Protein AF-A0A2J7ZGD6-F1 (afdb_monomer_lite)

Organism: NCBI:txid47790

Foldseek 3Di:
DDDPDDPPDCLVVLVVLLVVLVVVCVVPVQALVSLQSNLVSCVVVVVLLSSLVSLVSQQPHNHHDPVSLVVLLVSLVVLVVVLVVVVVVVVVCVVVDDPVVVVVCVVCVVVNVSSVVSNVVNCVSVVPPPVVDDD

Secondary structure (DSSP, 8-state):
-------S-SHHHHHHHHHHHHHHHHH-TTBSHHHHHHHHHHHHTT-HHHHHHHHHHHHSSSB--THHHHHHHHHHHHHHHHHHHHHHHHHHHHHS--TTHHHHHHHHHHHHHHHHHHHHHHHHHHT-SGGGS--

InterPro domains:
  IPR011990 Tetratricopeptide-like helical domain superfamily [G3DSA:1.25.40.10] (7-81)
  IPR011990 Tetratricopeptide-like helical domain superfamily [SSF48452] (14-134)
  IPR018834 DNA/RNA-binding domain, Est1-type [PF10373] (17-129)
  IPR045153 Est1/Ebs1-like [PTHR15696] (9-135)

Structure (mmCIF, N/CA/C/O backbone):
data_AF-A0A2J7ZGD6-F1
#
_entry.id   AF-A0A2J7ZGD6-F1
#
loop_
_atom_site.group_PDB
_atom_site.id
_atom_site.type_symbol
_atom_site.label_atom_id
_atom_site.label_alt_id
_atom_site.label_comp_id
_atom_site.label_asym_id
_atom_site.label_entity_id
_atom_site.label_seq_id
_atom_site.pdbx_PDB_ins_code
_atom_site.Cartn_x
_atom_site.Cartn_y
_atom_site.Cartn_z
_atom_site.occupancy
_atom_site.B_iso_or_equiv
_atom_site.auth_seq_id
_atom_site.auth_comp_id
_atom_site.auth_asym_id
_atom_site.auth_atom_id
_atom_site.pdbx_PDB_model_num
ATOM 1 N N . MET A 1 1 ? 25.141 -11.580 32.762 1.00 35.56 1 MET A N 1
ATOM 2 C CA . MET A 1 1 ? 23.759 -11.546 32.234 1.00 35.56 1 MET A CA 1
ATOM 3 C C . MET A 1 1 ? 23.855 -11.083 30.786 1.00 35.56 1 MET A C 1
ATOM 5 O O . MET A 1 1 ? 24.356 -9.994 30.551 1.00 35.56 1 MET A O 1
ATOM 9 N N . ALA A 1 2 ? 23.581 -11.983 29.840 1.00 37.53 2 ALA A N 1
ATOM 10 C CA . ALA A 1 2 ? 24.018 -11.888 28.447 1.00 37.53 2 ALA A CA 1
ATOM 11 C C . ALA A 1 2 ? 23.464 -10.659 27.704 1.00 37.53 2 ALA A C 1
ATOM 13 O O . ALA A 1 2 ? 22.270 -10.363 27.769 1.00 37.53 2 ALA A O 1
ATOM 14 N N . LEU A 1 3 ? 24.356 -9.985 26.971 1.00 41.47 3 LEU A N 1
ATOM 15 C CA . LEU A 1 3 ? 24.040 -8.995 25.947 1.00 41.47 3 LEU A CA 1
ATOM 16 C C . LEU A 1 3 ? 23.140 -9.666 24.907 1.00 41.47 3 LEU A C 1
ATOM 18 O O . LEU A 1 3 ? 23.595 -10.477 24.106 1.00 41.47 3 LEU A O 1
ATOM 22 N N . LYS A 1 4 ? 21.842 -9.367 24.968 1.00 48.50 4 LYS A N 1
ATOM 23 C CA . LYS A 1 4 ? 20.860 -9.837 23.995 1.00 48.50 4 LYS A CA 1
ATOM 24 C C . LYS A 1 4 ? 21.214 -9.213 22.649 1.00 48.50 4 LYS A C 1
ATOM 26 O O . LYS A 1 4 ? 21.013 -8.015 22.453 1.00 48.50 4 LYS A O 1
ATOM 31 N N . GLU A 1 5 ? 21.800 -10.025 21.778 1.00 42.88 5 GLU A N 1
ATOM 32 C CA . GLU A 1 5 ? 22.169 -9.668 20.414 1.00 42.88 5 GLU A CA 1
ATOM 33 C C . GLU A 1 5 ? 21.023 -8.888 19.753 1.00 42.88 5 GLU A C 1
ATOM 35 O O . GLU A 1 5 ? 19.865 -9.320 19.756 1.00 42.88 5 GLU A O 1
ATOM 40 N N . ARG A 1 6 ? 21.326 -7.688 19.236 1.00 48.19 6 ARG A N 1
ATOM 41 C CA . ARG A 1 6 ? 20.363 -6.932 18.430 1.00 48.19 6 ARG A CA 1
ATOM 42 C C . ARG A 1 6 ? 20.017 -7.793 17.215 1.00 48.19 6 ARG A C 1
ATOM 44 O O . ARG A 1 6 ? 20.941 -8.259 16.551 1.00 48.19 6 ARG A O 1
ATOM 51 N N . PRO A 1 7 ? 18.728 -8.000 16.903 1.00 53.69 7 PRO A N 1
ATOM 52 C CA . PRO A 1 7 ? 18.352 -8.854 15.792 1.00 53.69 7 PRO A CA 1
ATOM 53 C C . PRO A 1 7 ? 18.947 -8.290 14.500 1.00 53.69 7 PRO A C 1
ATOM 55 O O . PRO A 1 7 ? 18.699 -7.144 14.130 1.00 53.69 7 PRO A O 1
ATOM 58 N N . THR A 1 8 ? 19.741 -9.121 13.830 1.00 60.62 8 THR A N 1
ATOM 59 C CA . THR A 1 8 ? 20.484 -8.842 12.591 1.00 60.62 8 THR A CA 1
ATOM 60 C C . THR A 1 8 ? 19.580 -8.599 11.377 1.00 60.62 8 THR A C 1
ATOM 62 O O . THR A 1 8 ? 20.056 -8.181 10.327 1.00 60.62 8 THR A O 1
ATOM 65 N N . SER A 1 9 ? 18.258 -8.760 11.516 1.00 64.88 9 SER A N 1
ATOM 66 C CA . SER A 1 9 ? 17.284 -8.155 10.608 1.00 64.88 9 SER A CA 1
ATOM 67 C C . SER A 1 9 ? 16.005 -7.764 11.353 1.00 64.88 9 SER A C 1
ATOM 69 O O . SER A 1 9 ? 15.532 -8.484 12.230 1.00 64.88 9 SER A O 1
ATOM 71 N N . ALA A 1 10 ? 15.415 -6.622 10.996 1.00 71.81 10 ALA A N 1
ATOM 72 C CA . ALA A 1 10 ? 14.145 -6.164 11.567 1.00 71.81 10 ALA A CA 1
ATOM 73 C C . ALA A 1 10 ? 12.930 -6.962 11.047 1.00 71.81 10 ALA A C 1
ATOM 75 O O . ALA A 1 10 ? 11.831 -6.850 11.587 1.00 71.81 10 ALA A O 1
ATOM 76 N N . ARG A 1 11 ? 13.112 -7.788 10.008 1.00 76.69 11 ARG A N 1
ATOM 77 C CA . ARG A 1 11 ? 12.038 -8.499 9.301 1.00 76.69 11 ARG A CA 1
ATOM 78 C C . ARG A 1 11 ? 11.204 -9.427 10.204 1.00 76.69 11 ARG A C 1
ATOM 80 O O . ARG A 1 11 ? 9.983 -9.288 10.174 1.00 76.69 11 ARG A O 1
ATOM 87 N N . PRO A 1 12 ? 11.790 -10.266 11.081 1.00 78.50 12 PRO A N 1
ATOM 88 C CA . PRO A 1 12 ? 11.011 -11.089 12.007 1.00 78.50 12 PRO A CA 1
ATOM 89 C C . PRO A 1 12 ? 10.178 -10.263 12.997 1.00 78.50 12 PRO A C 1
ATOM 91 O O . PRO A 1 12 ? 9.083 -10.671 13.383 1.00 78.50 12 PRO A O 1
ATOM 94 N N . LEU A 1 13 ? 10.662 -9.081 13.404 1.00 87.25 13 LEU A N 1
ATOM 95 C CA . LEU A 1 13 ? 9.906 -8.178 14.279 1.00 87.25 13 LEU A CA 1
ATOM 96 C C . LEU A 1 13 ? 8.703 -7.580 13.544 1.00 87.25 13 LEU A C 1
ATOM 98 O O . LEU A 1 13 ? 7.609 -7.533 14.110 1.00 87.25 13 LEU A O 1
ATOM 102 N N . TRP A 1 14 ? 8.883 -7.191 12.279 1.00 88.19 14 TRP A N 1
ATOM 103 C CA . TRP A 1 14 ? 7.801 -6.702 11.424 1.00 88.19 14 TRP A CA 1
ATOM 104 C C . TRP A 1 14 ? 6.737 -7.767 11.162 1.00 88.19 14 TRP A C 1
ATOM 106 O O . TRP A 1 14 ? 5.548 -7.476 11.250 1.00 88.19 14 TRP A O 1
ATOM 116 N N . GLU A 1 15 ? 7.129 -9.016 10.914 1.00 89.88 15 GLU A N 1
ATOM 117 C CA . GLU A 1 15 ? 6.185 -10.125 10.725 1.00 89.88 15 GLU A CA 1
ATOM 118 C C . GLU A 1 15 ? 5.352 -10.391 11.988 1.00 89.88 15 GLU A C 1
ATOM 120 O O . GLU A 1 15 ? 4.133 -10.589 11.916 1.00 89.88 15 GLU A O 1
ATOM 125 N N . ARG A 1 16 ? 5.984 -10.318 13.165 1.00 93.38 16 ARG A N 1
ATOM 126 C CA . ARG A 1 16 ? 5.288 -10.464 14.448 1.00 93.38 16 ARG A CA 1
ATOM 127 C C . ARG A 1 16 ? 4.336 -9.299 14.718 1.00 93.38 16 ARG A C 1
ATOM 129 O O . ARG A 1 16 ? 3.189 -9.526 15.094 1.00 93.38 16 ARG A O 1
ATOM 136 N N . ALA A 1 17 ? 4.774 -8.063 14.485 1.00 94.75 17 ALA A N 1
ATOM 137 C CA . ALA A 1 17 ? 3.925 -6.878 14.609 1.00 94.75 17 ALA A CA 1
ATOM 138 C C . ALA A 1 17 ? 2.732 -6.931 13.636 1.00 94.75 17 ALA A C 1
ATOM 140 O O . ALA A 1 17 ? 1.594 -6.682 14.031 1.00 94.75 17 ALA A O 1
ATOM 141 N N . MET A 1 18 ? 2.962 -7.365 12.397 1.00 96.06 18 MET A N 1
ATOM 142 C CA . MET A 1 18 ? 1.925 -7.605 11.393 1.00 96.06 18 MET A CA 1
ATOM 143 C C . MET A 1 18 ? 0.869 -8.610 11.879 1.00 96.06 18 MET A C 1
ATOM 145 O O . MET A 1 18 ? -0.322 -8.387 11.669 1.00 96.06 18 MET A O 1
ATOM 149 N N . SER A 1 19 ? 1.263 -9.686 12.568 1.00 96.56 19 SER A N 1
ATOM 150 C CA . SER A 1 19 ? 0.310 -10.614 13.200 1.00 96.56 19 SER A CA 1
ATOM 151 C C . SER A 1 19 ? -0.594 -9.916 14.226 1.00 96.56 19 SER A C 1
ATOM 153 O O . SER A 1 19 ? -1.814 -10.092 14.185 1.00 96.56 19 SER A O 1
ATOM 155 N N . TYR A 1 20 ? -0.030 -9.080 15.101 1.00 98.06 20 TYR A N 1
ATOM 156 C CA . TYR A 1 20 ? -0.816 -8.352 16.103 1.00 98.06 20 TYR A CA 1
ATOM 157 C C . TYR A 1 20 ? -1.765 -7.330 15.476 1.00 98.06 20 TYR A C 1
ATOM 159 O O . TYR A 1 20 ? -2.933 -7.277 15.854 1.00 98.06 20 TYR A O 1
ATOM 167 N N . TYR A 1 21 ? -1.324 -6.573 14.470 1.00 98.38 21 TYR A N 1
ATOM 168 C CA . TYR A 1 21 ? -2.209 -5.624 13.789 1.00 98.38 21 TYR A CA 1
ATOM 169 C C . TYR A 1 21 ? -3.311 -6.312 12.974 1.00 98.38 21 TYR A C 1
ATOM 171 O O . TYR A 1 21 ? -4.427 -5.797 12.912 1.00 98.38 21 TYR A O 1
ATOM 179 N N . ARG A 1 22 ? -3.068 -7.513 12.432 1.00 98.19 22 ARG A N 1
ATOM 180 C CA . ARG A 1 22 ? -4.143 -8.339 11.852 1.00 98.19 22 ARG A CA 1
ATOM 181 C C . ARG A 1 22 ? -5.171 -8.757 12.898 1.00 98.19 22 ARG A C 1
ATOM 183 O O . ARG A 1 22 ? -6.360 -8.757 12.601 1.00 98.19 22 ARG A O 1
ATOM 190 N N . GLN A 1 23 ? -4.734 -9.113 14.106 1.00 98.50 23 GLN A N 1
ATOM 191 C CA . GLN A 1 23 ? -5.651 -9.429 15.205 1.00 98.50 23 GLN A CA 1
ATOM 192 C C . GLN A 1 23 ? -6.443 -8.188 15.634 1.00 98.50 23 GLN A C 1
ATOM 194 O O . GLN A 1 23 ? -7.664 -8.260 15.724 1.00 98.50 23 GLN A O 1
ATOM 199 N N . ALA A 1 24 ? -5.788 -7.034 15.785 1.00 98.38 24 ALA A N 1
ATOM 200 C CA . ALA A 1 24 ? -6.462 -5.771 16.086 1.00 98.38 24 ALA A CA 1
ATOM 201 C C . ALA A 1 24 ? -7.521 -5.409 15.027 1.00 98.38 24 ALA A C 1
ATOM 203 O O . ALA A 1 24 ? -8.639 -5.042 15.379 1.00 98.38 24 ALA A O 1
ATOM 204 N N . ALA A 1 25 ? -7.212 -5.596 13.737 1.00 98.19 25 ALA A N 1
ATOM 205 C CA . ALA A 1 25 ? -8.157 -5.373 12.641 1.00 98.19 25 ALA A CA 1
ATOM 206 C C . ALA A 1 25 ? -9.358 -6.340 12.658 1.00 98.19 25 ALA A C 1
ATOM 208 O O . ALA A 1 25 ? -10.421 -5.992 12.154 1.00 98.19 25 ALA A O 1
ATOM 209 N N . ARG A 1 26 ? -9.214 -7.545 13.230 1.00 98.06 26 ARG A N 1
ATOM 210 C CA . ARG A 1 26 ? -10.339 -8.477 13.438 1.00 98.06 26 ARG A CA 1
ATOM 211 C C . ARG A 1 26 ? -11.227 -8.053 14.605 1.00 98.06 26 ARG A C 1
ATOM 213 O O . ARG A 1 26 ? -12.433 -8.244 14.530 1.00 98.06 26 ARG A O 1
ATOM 220 N N . VAL A 1 27 ? -10.635 -7.494 15.660 1.00 98.44 27 VAL A N 1
ATOM 221 C CA . VAL A 1 27 ? -11.364 -7.026 16.850 1.00 98.44 27 VAL A CA 1
ATOM 222 C C . VAL A 1 27 ? -12.136 -5.737 16.559 1.00 98.44 27 VAL A C 1
ATOM 224 O O . VAL A 1 27 ? -13.297 -5.629 16.938 1.00 98.44 27 VAL A O 1
ATOM 227 N N . LEU A 1 28 ? -11.521 -4.772 15.865 1.00 97.94 28 LEU A N 1
ATOM 228 C CA . LEU A 1 28 ? -12.152 -3.499 15.503 1.00 97.94 28 LEU A CA 1
ATOM 229 C C . LEU A 1 28 ? -11.954 -3.196 14.005 1.00 97.94 28 LEU A C 1
ATOM 231 O O . LEU A 1 28 ? -11.120 -2.361 13.645 1.00 97.94 28 LEU A O 1
ATOM 235 N N . PRO A 1 29 ? -12.725 -3.842 13.110 1.00 97.75 29 PRO A N 1
ATOM 236 C CA . PRO A 1 29 ? -12.557 -3.694 11.661 1.00 97.75 29 PRO A CA 1
ATOM 237 C C . PRO A 1 29 ? -12.889 -2.293 11.138 1.00 97.75 29 PRO A C 1
ATOM 239 O O . PRO A 1 29 ? -12.430 -1.928 10.058 1.00 97.75 29 PRO A O 1
ATOM 242 N N . ALA A 1 30 ? -13.657 -1.511 11.902 1.00 98.19 30 ALA A N 1
ATOM 243 C CA . ALA A 1 30 ? -13.999 -0.129 11.586 1.00 98.19 30 ALA A CA 1
ATOM 244 C C . ALA A 1 30 ? -12.802 0.831 11.684 1.00 98.19 30 ALA A C 1
ATOM 246 O O . ALA A 1 30 ? -12.824 1.875 11.040 1.00 98.19 30 ALA A O 1
ATOM 247 N N . SER A 1 31 ? -11.774 0.500 12.473 1.00 98.44 31 SER A N 1
ATOM 248 C CA . SER A 1 31 ? -10.622 1.377 12.696 1.00 98.44 31 SER A CA 1
ATOM 249 C C . SER A 1 31 ? -9.607 1.283 11.561 1.00 98.44 31 SER A C 1
ATOM 251 O O . SER A 1 31 ? -9.140 0.197 11.218 1.00 98.44 31 SER A O 1
ATOM 253 N N . GLY A 1 32 ? -9.213 2.434 11.012 1.00 98.50 32 GLY A N 1
ATOM 254 C CA . GLY A 1 32 ? -8.171 2.529 9.989 1.00 98.50 32 GLY A CA 1
ATOM 255 C C . GLY A 1 32 ? -6.765 2.276 10.531 1.00 98.50 32 GLY A C 1
ATOM 256 O O . GLY A 1 32 ? -5.898 1.786 9.808 1.00 98.50 32 GLY A O 1
ATOM 257 N N . ASN A 1 33 ? -6.531 2.548 11.819 1.00 98.38 33 ASN A N 1
ATOM 258 C CA . ASN A 1 33 ? -5.188 2.559 12.401 1.00 98.38 33 ASN A CA 1
ATOM 259 C C . ASN A 1 33 ? -4.422 1.228 12.227 1.00 98.38 33 ASN A C 1
ATOM 261 O O . ASN A 1 33 ? -3.283 1.280 11.753 1.00 98.38 33 ASN A O 1
ATOM 265 N N . PRO A 1 34 ? -5.006 0.039 12.493 1.00 98.56 34 PRO A N 1
ATOM 266 C CA . PRO A 1 34 ? -4.306 -1.220 12.259 1.00 98.56 34 PRO A CA 1
ATOM 267 C C . PRO A 1 34 ? -3.853 -1.397 10.806 1.00 98.56 34 PRO A C 1
ATOM 269 O O . PRO A 1 34 ? -2.751 -1.887 10.562 1.00 98.56 34 PRO A O 1
ATOM 272 N N . TYR A 1 35 ? -4.662 -0.964 9.834 1.00 98.69 35 TYR A N 1
ATOM 273 C CA . TYR A 1 35 ? -4.302 -1.032 8.419 1.00 98.69 35 TYR A CA 1
ATOM 274 C C . TYR A 1 35 ? -3.170 -0.059 8.073 1.00 98.69 35 TYR A C 1
ATOM 276 O O . TYR A 1 35 ? -2.231 -0.472 7.397 1.00 98.69 35 TYR A O 1
ATOM 284 N N . ASN A 1 36 ? -3.171 1.172 8.601 1.00 98.50 36 ASN A N 1
ATOM 285 C CA . ASN A 1 36 ? -2.040 2.097 8.434 1.00 98.50 36 ASN A CA 1
ATOM 286 C C . ASN A 1 36 ? -0.722 1.481 8.931 1.00 98.50 36 ASN A C 1
ATOM 288 O O . ASN A 1 36 ? 0.300 1.554 8.253 1.00 98.50 36 ASN A O 1
ATOM 292 N N . GLN A 1 37 ? -0.743 0.814 10.085 1.00 98.25 37 GLN A N 1
ATOM 293 C CA . GLN A 1 37 ? 0.454 0.169 10.627 1.00 98.25 37 GLN A CA 1
ATOM 294 C C . GLN A 1 37 ? 0.902 -1.024 9.769 1.00 98.25 37 GLN A C 1
ATOM 296 O O . GLN A 1 37 ? 2.095 -1.185 9.510 1.00 98.25 37 GLN A O 1
ATOM 301 N N . MET A 1 38 ? -0.042 -1.825 9.259 1.00 98.44 38 MET A N 1
ATOM 302 C CA . MET A 1 38 ? 0.252 -2.871 8.268 1.00 98.44 38 MET A CA 1
ATOM 303 C C . MET A 1 38 ? 0.882 -2.310 6.989 1.00 98.44 38 MET A C 1
ATOM 305 O O . MET A 1 38 ? 1.822 -2.910 6.463 1.00 98.44 38 MET A O 1
ATOM 309 N N . ALA A 1 39 ? 0.430 -1.144 6.529 1.00 98.12 39 ALA A N 1
ATOM 310 C CA . ALA A 1 39 ? 0.999 -0.469 5.370 1.00 98.12 39 ALA A CA 1
ATOM 311 C C . ALA A 1 39 ? 2.445 -0.015 5.607 1.00 98.12 39 ALA A C 1
ATOM 313 O O . ALA A 1 39 ? 3.310 -0.304 4.783 1.00 98.12 39 ALA A O 1
ATOM 314 N N . VAL A 1 40 ? 2.728 0.608 6.757 1.00 96.69 40 VAL A N 1
ATOM 315 C CA . VAL A 1 40 ? 4.087 1.030 7.146 1.00 96.69 40 VAL A CA 1
ATOM 316 C C . VAL A 1 40 ? 5.051 -0.161 7.149 1.00 96.69 40 VAL A C 1
ATOM 318 O O . VAL A 1 40 ? 6.142 -0.091 6.585 1.00 96.69 40 VAL A O 1
ATOM 321 N N . MET A 1 41 ? 4.640 -1.296 7.717 1.00 95.88 41 MET A N 1
ATOM 322 C CA . MET A 1 41 ? 5.471 -2.505 7.741 1.00 95.88 41 MET A CA 1
ATOM 323 C C . MET A 1 41 ? 5.706 -3.091 6.344 1.00 95.88 41 MET A C 1
ATOM 325 O O . MET A 1 41 ? 6.832 -3.475 6.021 1.00 95.88 41 MET A O 1
ATOM 329 N N . ALA A 1 42 ? 4.668 -3.135 5.502 1.00 95.19 42 ALA A N 1
ATOM 330 C CA . ALA A 1 42 ? 4.794 -3.568 4.109 1.00 95.19 42 ALA A CA 1
ATOM 331 C C . ALA A 1 42 ? 5.738 -2.645 3.315 1.00 95.19 42 ALA A C 1
ATOM 333 O O . ALA A 1 42 ? 6.590 -3.115 2.562 1.00 95.19 42 ALA A O 1
ATOM 334 N N . TYR A 1 43 ? 5.661 -1.333 3.546 1.00 94.56 43 TYR A N 1
ATOM 335 C CA . TYR A 1 43 ? 6.536 -0.349 2.916 1.00 94.56 43 TYR A CA 1
ATOM 336 C C . TYR A 1 43 ? 8.011 -0.560 3.300 1.00 94.56 43 TYR A C 1
ATOM 338 O O . TYR A 1 43 ? 8.875 -0.621 2.424 1.00 94.56 43 TYR A O 1
ATOM 346 N N . HIS A 1 44 ? 8.309 -0.761 4.588 1.00 90.94 44 HIS A N 1
ATOM 347 C CA . HIS A 1 44 ? 9.679 -1.010 5.061 1.00 90.94 44 HIS A CA 1
ATOM 348 C C . HIS A 1 44 ? 10.249 -2.381 4.662 1.00 90.94 44 HIS A C 1
ATOM 350 O O . H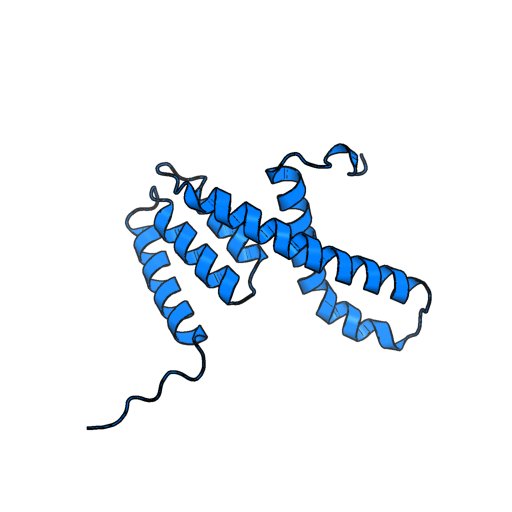IS A 1 44 ? 11.456 -2.593 4.770 1.00 90.94 44 HIS A O 1
ATOM 356 N N . THR A 1 45 ? 9.411 -3.300 4.180 1.00 89.62 45 THR A N 1
ATOM 357 C CA . THR A 1 45 ? 9.820 -4.615 3.657 1.00 89.62 45 THR A CA 1
ATOM 358 C C . THR A 1 45 ? 9.825 -4.674 2.124 1.00 89.62 45 THR A C 1
ATOM 360 O O . THR A 1 45 ? 9.985 -5.749 1.553 1.00 89.62 45 THR A O 1
ATOM 363 N N . ASN A 1 46 ? 9.739 -3.515 1.453 1.00 88.75 46 ASN A N 1
ATOM 364 C CA . ASN A 1 46 ? 9.711 -3.353 -0.009 1.00 88.75 46 ASN A CA 1
ATOM 365 C C . ASN A 1 46 ? 8.501 -4.002 -0.713 1.00 88.75 46 ASN A C 1
ATOM 367 O O . ASN A 1 46 ? 8.529 -4.208 -1.926 1.00 88.75 46 ASN A O 1
ATOM 371 N N . GLU A 1 47 ? 7.407 -4.258 0.006 1.00 92.12 47 GLU A N 1
ATOM 372 C CA . GLU A 1 47 ? 6.138 -4.740 -0.550 1.00 92.12 47 GLU A CA 1
ATOM 373 C C . GLU A 1 47 ? 5.214 -3.550 -0.904 1.00 92.12 47 GLU A C 1
ATOM 375 O O . GLU A 1 47 ? 4.126 -3.405 -0.346 1.00 92.12 47 GLU A O 1
ATOM 380 N N . GLU A 1 48 ? 5.639 -2.661 -1.817 1.00 94.12 48 GLU A N 1
ATOM 381 C CA . GLU A 1 48 ? 4.935 -1.390 -2.122 1.00 94.12 48 GLU A CA 1
ATOM 382 C C . GLU A 1 48 ? 3.465 -1.581 -2.520 1.00 94.12 48 GLU A C 1
ATOM 384 O O . GLU A 1 48 ? 2.594 -0.879 -2.011 1.00 94.12 48 GLU A O 1
ATOM 389 N N . LEU A 1 49 ? 3.169 -2.566 -3.373 1.00 96.19 49 LEU A N 1
ATOM 390 C CA . LEU A 1 49 ? 1.797 -2.892 -3.776 1.00 96.19 49 LEU A CA 1
ATOM 391 C C . LEU A 1 49 ? 0.910 -3.205 -2.560 1.00 96.19 49 LEU A C 1
ATOM 393 O O . LEU A 1 49 ? -0.232 -2.753 -2.456 1.00 96.19 49 LEU A O 1
ATOM 397 N N . ARG A 1 50 ? 1.460 -3.955 -1.604 1.00 97.06 50 ARG A N 1
ATOM 398 C CA . ARG A 1 50 ? 0.766 -4.326 -0.372 1.00 97.06 50 ARG A CA 1
ATOM 399 C C . ARG A 1 50 ? 0.619 -3.139 0.575 1.00 97.06 50 ARG A C 1
ATOM 401 O O . ARG A 1 50 ? -0.410 -3.024 1.240 1.00 97.06 50 ARG A O 1
ATOM 408 N N . ALA A 1 51 ? 1.615 -2.257 0.624 1.00 97.88 51 ALA A N 1
ATOM 409 C CA . ALA A 1 51 ? 1.533 -1.014 1.379 1.00 97.88 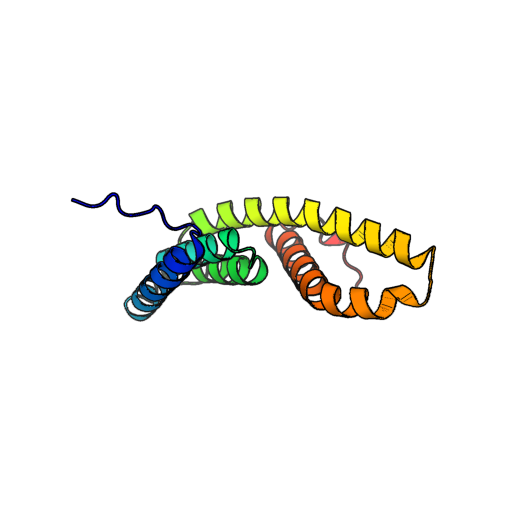51 ALA A CA 1
ATOM 410 C C . ALA A 1 51 ? 0.402 -0.119 0.850 1.00 97.88 51 ALA A C 1
ATOM 412 O O . ALA A 1 51 ? -0.436 0.318 1.636 1.00 97.88 51 ALA A O 1
ATOM 413 N N . VAL A 1 52 ? 0.310 0.061 -0.473 1.00 97.94 52 VAL A N 1
ATOM 414 C CA . VAL A 1 52 ? -0.778 0.812 -1.126 1.00 97.94 52 VAL A CA 1
ATOM 415 C C . VAL A 1 52 ? -2.142 0.231 -0.771 1.00 97.94 52 VAL A C 1
ATOM 417 O O . VAL A 1 52 ? -3.024 0.968 -0.332 1.00 97.94 52 VAL A O 1
ATOM 420 N N . TYR A 1 53 ? -2.303 -1.092 -0.877 1.00 98.12 53 TYR A N 1
ATOM 421 C CA . TYR A 1 53 ? -3.533 -1.765 -0.461 1.00 98.12 53 TYR A CA 1
ATOM 422 C C . TYR A 1 53 ? -3.910 -1.424 0.987 1.00 98.12 53 TYR A C 1
ATOM 424 O O . TYR A 1 53 ? -5.039 -1.017 1.255 1.00 98.12 53 TYR A O 1
ATOM 432 N N . PHE A 1 54 ? -2.978 -1.561 1.932 1.00 98.69 54 PHE A N 1
ATOM 433 C CA . PHE A 1 54 ? -3.276 -1.313 3.339 1.00 98.69 54 PHE A CA 1
ATOM 434 C C . PHE A 1 54 ? -3.543 0.164 3.651 1.00 98.69 54 PHE A C 1
ATOM 436 O O . PHE A 1 54 ? -4.428 0.443 4.460 1.00 98.69 54 PHE A O 1
ATOM 443 N N . TYR A 1 55 ? -2.862 1.109 2.997 1.00 98.62 5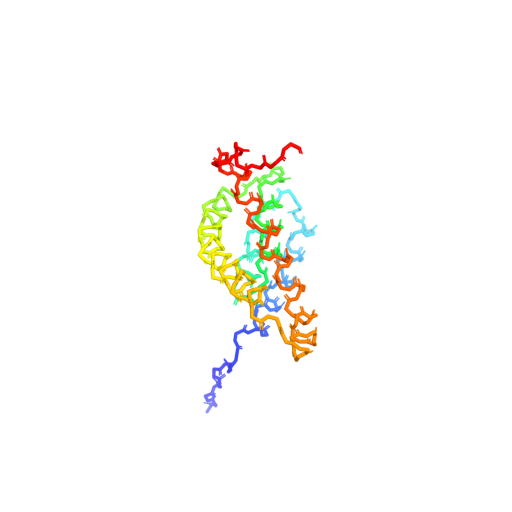5 TYR A N 1
ATOM 444 C CA . TYR A 1 55 ? -3.185 2.528 3.153 1.00 98.62 55 TYR A CA 1
ATOM 445 C C . TYR A 1 55 ? -4.579 2.858 2.608 1.00 98.62 55 TYR A C 1
ATOM 447 O O . TYR A 1 55 ? -5.351 3.518 3.300 1.00 98.62 55 TYR A O 1
ATOM 455 N N . PHE A 1 56 ? -4.962 2.342 1.436 1.00 98.31 56 PHE A N 1
ATOM 456 C CA . PHE A 1 56 ? -6.331 2.516 0.939 1.00 98.31 56 PHE A CA 1
ATOM 457 C C . PHE A 1 56 ? -7.362 1.890 1.879 1.00 98.31 56 PHE A C 1
ATOM 459 O O . PHE A 1 56 ? -8.357 2.529 2.215 1.00 98.31 56 PHE A O 1
ATOM 466 N N . ARG A 1 57 ? -7.103 0.679 2.384 1.00 98.31 57 ARG A N 1
ATOM 467 C CA . ARG A 1 57 ? -7.957 0.040 3.399 1.00 98.31 57 ARG A CA 1
ATOM 468 C C . ARG A 1 57 ? -8.072 0.877 4.672 1.00 98.31 57 ARG A C 1
ATOM 470 O O . ARG A 1 57 ? -9.153 0.945 5.236 1.00 98.31 57 ARG A O 1
ATOM 477 N N . SER A 1 58 ? -6.997 1.537 5.097 1.00 98.62 58 SER A N 1
ATOM 478 C CA . SER A 1 58 ? -6.996 2.456 6.240 1.00 98.62 58 SER A CA 1
ATOM 479 C C . SER A 1 58 ? -7.888 3.686 6.036 1.00 98.62 58 SER A C 1
ATOM 481 O O . SER A 1 58 ? -8.355 4.267 7.016 1.00 98.62 58 SER A O 1
ATOM 483 N N . LEU A 1 59 ? -8.094 4.106 4.786 1.00 97.75 59 LEU A N 1
ATOM 484 C CA . LEU A 1 59 ? -8.943 5.243 4.422 1.00 97.75 59 LEU A CA 1
ATOM 485 C C . LEU A 1 59 ? -10.396 4.828 4.143 1.00 97.75 59 LEU A C 1
ATOM 487 O O . LEU A 1 59 ? -11.305 5.622 4.346 1.00 97.75 59 LEU A O 1
ATOM 491 N N . ALA A 1 60 ? -10.616 3.588 3.702 1.00 97.38 60 ALA A N 1
ATOM 492 C CA . ALA A 1 60 ? -11.906 3.070 3.243 1.00 97.38 60 ALA A CA 1
ATOM 493 C C . ALA A 1 60 ? -12.701 2.301 4.320 1.00 97.38 60 ALA A C 1
ATOM 495 O O . ALA A 1 60 ? -13.496 1.418 4.001 1.00 97.38 60 ALA A O 1
ATOM 496 N N . VAL A 1 61 ? -12.471 2.595 5.600 1.00 97.75 61 VAL A N 1
ATOM 497 C CA . VAL A 1 61 ? -13.214 2.019 6.737 1.00 97.75 61 VAL A CA 1
ATOM 498 C C . VAL A 1 61 ? -14.037 3.092 7.446 1.00 97.75 61 VAL A C 1
ATOM 500 O O . VAL A 1 61 ? -13.833 4.279 7.224 1.00 97.75 61 VAL A O 1
ATOM 503 N N . ALA A 1 62 ? -14.968 2.683 8.312 1.00 97.81 62 ALA A N 1
ATOM 504 C CA . ALA A 1 62 ? -15.899 3.598 8.978 1.00 97.81 62 ALA A CA 1
ATOM 505 C C . ALA A 1 62 ? -15.218 4.648 9.879 1.00 97.81 62 ALA A C 1
ATOM 507 O O . ALA A 1 62 ? -15.758 5.735 10.061 1.00 97.81 62 ALA A O 1
ATOM 508 N N . MET A 1 63 ? -14.034 4.348 10.421 1.00 97.56 63 MET A N 1
ATOM 509 C CA . MET A 1 63 ? -13.188 5.289 11.160 1.00 97.56 63 MET A CA 1
ATOM 510 C C . MET A 1 63 ? -11.828 5.420 10.455 1.00 97.56 63 MET A C 1
ATOM 512 O O . MET A 1 63 ? -10.865 4.746 10.846 1.00 97.56 63 MET A O 1
ATOM 516 N N . PRO A 1 64 ? -11.731 6.245 9.396 1.00 97.44 64 PRO A N 1
ATOM 517 C CA . PRO A 1 64 ? -10.506 6.401 8.622 1.00 97.44 64 PRO A CA 1
ATOM 518 C C . PRO A 1 64 ? -9.330 6.899 9.467 1.00 97.44 64 PRO A C 1
ATOM 520 O O . PRO A 1 64 ? -9.502 7.702 10.384 1.00 97.44 64 PRO A O 1
ATOM 523 N N . PHE A 1 65 ? -8.111 6.486 9.111 1.00 97.75 65 PHE A N 1
ATOM 524 C CA . PHE A 1 65 ? -6.886 7.067 9.672 1.00 97.75 65 PHE A CA 1
ATOM 525 C C . PHE A 1 65 ? -6.248 8.020 8.656 1.00 97.75 65 PHE A C 1
ATOM 527 O O . PHE A 1 65 ? -5.635 7.577 7.683 1.00 97.75 65 PHE A O 1
ATOM 534 N N . SER A 1 66 ? -6.412 9.329 8.866 1.00 93.25 66 SER A N 1
ATOM 535 C CA . SER A 1 66 ? -6.068 10.380 7.893 1.00 93.25 66 SER A CA 1
ATOM 536 C C . SER A 1 66 ? -4.595 10.393 7.475 1.00 93.25 66 SER A C 1
ATOM 538 O O . SER A 1 66 ? -4.308 10.636 6.303 1.00 93.25 66 SER A O 1
ATOM 540 N N . THR A 1 67 ? -3.668 10.036 8.372 1.00 95.19 67 THR A N 1
ATOM 541 C CA . THR A 1 67 ? -2.224 9.940 8.074 1.00 95.19 67 THR A CA 1
ATOM 542 C C . THR A 1 67 ? -1.913 8.971 6.925 1.00 95.19 67 THR A C 1
ATOM 544 O O . THR A 1 67 ? -0.903 9.122 6.242 1.00 95.19 67 THR A O 1
ATOM 547 N N . ALA A 1 68 ? -2.788 7.996 6.645 1.00 96.06 68 ALA A N 1
ATOM 548 C CA . ALA A 1 68 ? -2.612 7.093 5.509 1.00 96.06 68 ALA A CA 1
ATOM 549 C C . ALA A 1 68 ? -2.590 7.835 4.159 1.00 96.06 68 ALA A C 1
ATOM 551 O O . ALA A 1 68 ? -1.903 7.393 3.239 1.00 96.06 68 ALA A O 1
ATOM 552 N N . ARG A 1 69 ? -3.281 8.979 4.044 1.00 95.56 69 ARG A N 1
ATOM 553 C CA . ARG A 1 69 ? -3.246 9.820 2.839 1.00 95.56 69 ARG A CA 1
ATOM 554 C C . ARG A 1 69 ? -1.860 10.419 2.618 1.00 95.56 69 ARG A C 1
ATOM 556 O O . ARG A 1 69 ? -1.325 10.306 1.525 1.00 95.56 69 ARG A O 1
ATOM 563 N N . GLU A 1 70 ? -1.278 11.029 3.644 1.00 94.56 70 GLU A N 1
ATOM 564 C CA . GLU A 1 70 ? 0.061 11.633 3.569 1.00 94.56 70 GLU A CA 1
ATOM 565 C C . GLU A 1 70 ? 1.125 10.579 3.248 1.00 94.56 70 GLU A C 1
ATOM 567 O O . GLU A 1 70 ? 1.975 10.783 2.382 1.00 94.56 70 GLU A O 1
ATOM 572 N N . ASN A 1 71 ? 1.015 9.402 3.867 1.00 96.38 71 ASN A N 1
ATOM 573 C CA . ASN A 1 71 ? 1.908 8.286 3.581 1.00 96.38 71 ASN A CA 1
ATOM 574 C C . ASN A 1 71 ? 1.781 7.771 2.135 1.00 96.38 71 ASN A C 1
ATOM 576 O O . ASN A 1 71 ? 2.794 7.411 1.534 1.00 96.38 71 ASN A O 1
ATOM 580 N N . LEU A 1 72 ? 0.571 7.754 1.560 1.00 96.44 72 LEU A N 1
ATOM 581 C CA . LEU A 1 72 ? 0.363 7.406 0.148 1.00 96.44 72 LEU A CA 1
ATOM 582 C C . LEU A 1 72 ? 1.066 8.390 -0.787 1.00 96.44 72 LEU A C 1
ATOM 584 O O . LEU A 1 72 ? 1.735 7.945 -1.714 1.00 96.44 72 LEU A O 1
ATOM 588 N N . LEU A 1 73 ? 0.978 9.696 -0.519 1.00 94.25 73 LEU A N 1
ATOM 589 C CA . LEU A 1 73 ? 1.661 10.716 -1.325 1.00 94.25 73 LEU A CA 1
ATOM 590 C C . LEU A 1 73 ? 3.178 10.487 -1.349 1.00 94.25 73 LEU A C 1
ATOM 592 O O . LEU A 1 73 ? 3.792 10.448 -2.415 1.00 94.25 73 LEU A O 1
ATOM 596 N N . LEU A 1 74 ? 3.778 10.253 -0.177 1.00 94.62 74 LEU A N 1
ATOM 597 C CA . LEU A 1 74 ? 5.211 9.961 -0.063 1.00 94.62 74 LEU A CA 1
ATOM 598 C C . LEU A 1 74 ? 5.598 8.666 -0.793 1.00 94.62 74 LEU A C 1
ATOM 600 O O . LEU A 1 74 ? 6.631 8.609 -1.467 1.00 94.62 74 LEU A O 1
ATOM 604 N N . LEU A 1 75 ? 4.766 7.626 -0.679 1.00 96.12 75 LEU A N 1
ATOM 605 C CA . LEU A 1 75 ? 4.973 6.362 -1.380 1.00 96.12 75 LEU A CA 1
ATOM 606 C C . LEU A 1 75 ? 4.924 6.564 -2.899 1.00 96.12 75 LEU A C 1
ATOM 608 O O . LEU A 1 75 ? 5.808 6.073 -3.604 1.00 96.12 75 LEU A O 1
ATOM 612 N N . PHE A 1 76 ? 3.930 7.294 -3.407 1.00 95.75 76 PHE A N 1
ATOM 613 C CA . PHE A 1 76 ? 3.761 7.528 -4.839 1.00 95.75 76 PHE A CA 1
ATOM 614 C C . PHE A 1 76 ? 4.878 8.380 -5.439 1.00 95.75 76 PHE A C 1
ATOM 616 O O . PHE A 1 76 ? 5.324 8.076 -6.549 1.00 95.75 76 PHE A O 1
ATOM 623 N N . GLU A 1 77 ? 5.392 9.375 -4.715 1.00 93.94 77 GLU A N 1
ATOM 624 C CA . GLU A 1 77 ? 6.536 10.165 -5.183 1.00 93.94 77 GLU A CA 1
ATOM 625 C C . GLU A 1 77 ? 7.820 9.321 -5.250 1.00 93.94 77 GLU A C 1
ATOM 627 O O . GLU A 1 77 ? 8.557 9.348 -6.241 1.00 93.94 77 GLU A O 1
ATOM 632 N N . LYS A 1 78 ? 8.052 8.456 -4.256 1.00 93.56 78 LYS A N 1
ATOM 633 C CA . LYS A 1 78 ? 9.163 7.493 -4.314 1.00 93.56 78 LYS A CA 1
ATOM 634 C C . LYS A 1 78 ? 9.000 6.508 -5.476 1.00 93.56 78 LYS A C 1
ATOM 636 O O . LYS A 1 78 ? 9.962 6.230 -6.198 1.00 93.56 78 LYS A O 1
ATOM 641 N N . ASN A 1 79 ? 7.790 5.987 -5.677 1.00 94.94 79 ASN A N 1
ATOM 642 C CA . ASN A 1 79 ? 7.489 5.065 -6.767 1.00 94.94 79 ASN A CA 1
ATOM 643 C C . ASN A 1 79 ? 7.663 5.729 -8.145 1.00 94.94 79 ASN A C 1
ATOM 645 O O . ASN A 1 79 ? 8.200 5.091 -9.048 1.00 94.94 79 ASN A O 1
ATOM 649 N N . ARG A 1 80 ? 7.310 7.015 -8.297 1.00 93.25 80 ARG A N 1
ATOM 650 C CA . ARG A 1 80 ? 7.530 7.800 -9.525 1.00 93.25 80 ARG A CA 1
ATOM 651 C C . ARG A 1 80 ? 8.980 7.745 -9.987 1.00 93.25 80 ARG A C 1
ATOM 653 O O . ARG A 1 80 ? 9.238 7.432 -11.148 1.00 93.25 80 ARG A O 1
ATOM 660 N N . SER A 1 81 ? 9.906 8.020 -9.070 1.00 92.00 81 SER A N 1
ATOM 661 C CA . SER A 1 81 ? 11.341 7.976 -9.353 1.00 92.00 81 SER A CA 1
ATOM 662 C C . SER A 1 81 ? 11.764 6.578 -9.814 1.00 92.00 81 SER A C 1
ATOM 664 O O . SER A 1 81 ? 12.396 6.435 -10.857 1.00 92.00 81 SER A O 1
ATOM 666 N N . ARG A 1 82 ? 11.342 5.528 -9.092 1.00 89.75 82 ARG A N 1
ATOM 667 C CA . ARG A 1 82 ? 11.638 4.122 -9.438 1.00 89.75 82 ARG A CA 1
ATOM 668 C C . ARG A 1 82 ? 11.092 3.720 -10.809 1.00 89.75 82 ARG A C 1
ATOM 670 O O . ARG A 1 82 ? 11.800 3.075 -11.578 1.00 89.75 82 ARG A O 1
ATOM 677 N N . TYR A 1 83 ? 9.855 4.108 -11.111 1.00 91.00 83 TYR A N 1
ATOM 678 C CA . TYR A 1 83 ? 9.224 3.851 -12.401 1.00 91.00 83 TYR A CA 1
ATOM 679 C C . TYR A 1 83 ? 10.002 4.506 -13.548 1.00 91.00 83 TYR A C 1
ATOM 681 O O . TYR A 1 83 ? 10.23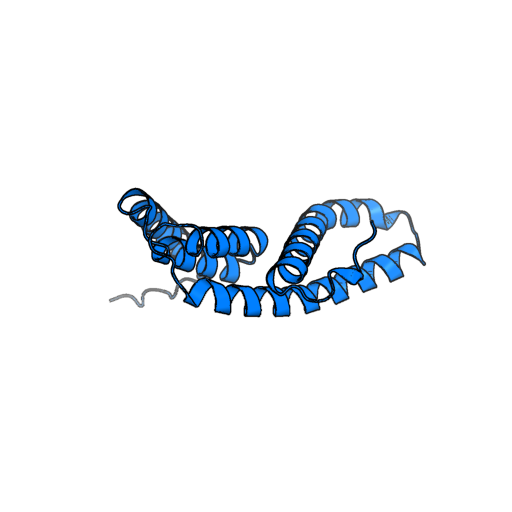1 3.854 -14.563 1.00 91.00 83 TYR A O 1
ATOM 689 N N . GLY A 1 84 ? 10.475 5.746 -13.372 1.00 89.25 84 GLY A N 1
ATOM 690 C CA . GLY A 1 84 ? 11.290 6.439 -14.375 1.00 89.25 84 GLY A CA 1
ATOM 691 C C . GLY A 1 84 ? 12.558 5.668 -14.760 1.00 89.25 84 GLY A C 1
ATOM 692 O O . GLY A 1 84 ? 12.836 5.500 -15.946 1.00 89.25 84 GLY A O 1
ATOM 693 N N . PHE A 1 85 ? 13.282 5.124 -13.774 1.00 87.69 85 PHE A N 1
ATOM 694 C CA . PHE A 1 85 ? 14.472 4.301 -14.031 1.00 87.69 85 PHE A CA 1
ATOM 695 C C . PHE A 1 85 ? 14.147 3.029 -14.820 1.00 87.69 85 PHE A C 1
ATOM 697 O O . PHE A 1 85 ? 14.859 2.687 -15.763 1.00 87.69 85 PHE A O 1
ATOM 704 N N . ILE A 1 86 ? 13.070 2.334 -14.449 1.00 85.00 86 ILE A N 1
ATOM 705 C CA . ILE A 1 86 ? 12.672 1.083 -15.104 1.00 85.00 86 ILE A CA 1
ATOM 706 C C . ILE A 1 86 ? 12.187 1.350 -16.530 1.00 85.00 86 ILE A C 1
ATOM 708 O O . ILE A 1 86 ? 12.629 0.677 -17.459 1.00 85.00 86 ILE A O 1
ATOM 712 N N . ALA A 1 87 ? 11.357 2.374 -16.731 1.00 84.19 87 ALA A N 1
ATOM 713 C CA . ALA A 1 87 ? 10.891 2.772 -18.056 1.00 84.19 87 ALA A CA 1
ATOM 714 C C . ALA A 1 87 ? 12.064 3.100 -19.000 1.00 84.19 87 ALA A C 1
ATOM 716 O O . ALA A 1 87 ? 12.095 2.611 -20.130 1.00 84.19 87 ALA A O 1
ATOM 717 N N . ALA A 1 88 ? 13.065 3.850 -18.521 1.00 84.81 88 ALA A N 1
ATOM 718 C CA . ALA A 1 88 ? 14.273 4.150 -19.290 1.00 84.81 88 ALA A CA 1
ATOM 719 C C . ALA A 1 88 ? 15.103 2.890 -19.600 1.00 84.81 88 ALA A C 1
ATOM 721 O O . ALA A 1 88 ? 15.564 2.718 -20.727 1.00 84.81 88 ALA A O 1
ATOM 722 N N . ALA A 1 89 ? 15.262 1.981 -18.632 1.00 83.88 89 ALA A N 1
ATOM 723 C CA . ALA A 1 89 ? 15.982 0.726 -18.838 1.00 83.88 89 ALA A CA 1
ATOM 724 C C . ALA A 1 89 ? 15.310 -0.162 -19.900 1.00 83.88 89 ALA A C 1
ATOM 726 O O . ALA A 1 89 ? 15.996 -0.707 -20.766 1.00 83.88 89 ALA A O 1
ATOM 727 N N . HIS A 1 90 ? 13.976 -0.266 -19.882 1.00 79.38 90 HIS A N 1
ATOM 728 C CA . HIS A 1 90 ? 13.226 -0.999 -20.905 1.00 79.38 90 HIS A CA 1
ATOM 729 C C . HIS A 1 90 ? 13.340 -0.356 -22.290 1.00 79.38 90 HIS A C 1
ATOM 731 O O . HIS A 1 90 ? 13.525 -1.079 -23.268 1.00 79.38 90 HIS A O 1
ATOM 737 N N . ALA A 1 91 ? 13.282 0.977 -22.381 1.00 79.94 91 ALA A N 1
ATOM 738 C CA . ALA A 1 91 ? 13.476 1.688 -23.644 1.00 79.94 91 ALA A CA 1
ATOM 739 C C . ALA A 1 91 ? 14.871 1.416 -24.236 1.00 79.94 91 ALA A C 1
ATOM 741 O O . ALA A 1 91 ? 14.987 1.059 -25.406 1.00 79.94 91 ALA A O 1
ATOM 742 N N . SER A 1 92 ? 15.924 1.483 -23.414 1.00 80.19 92 SER A N 1
ATOM 743 C CA . SER A 1 92 ? 17.294 1.161 -23.836 1.00 80.19 92 SER A CA 1
ATOM 744 C C . SER A 1 92 ? 17.457 -0.301 -24.260 1.00 80.19 92 SER A C 1
ATOM 746 O O . SER A 1 92 ? 18.132 -0.577 -25.252 1.00 80.19 92 SER A O 1
ATOM 748 N N . ALA A 1 93 ? 16.830 -1.241 -23.547 1.00 78.56 93 ALA A N 1
ATOM 749 C CA . ALA A 1 93 ? 16.885 -2.666 -23.877 1.00 78.56 93 ALA A CA 1
ATOM 750 C C . ALA A 1 93 ? 16.178 -2.993 -25.204 1.00 78.56 93 ALA A C 1
ATOM 752 O O . ALA A 1 93 ? 16.680 -3.813 -25.971 1.00 78.56 93 ALA A O 1
ATOM 753 N N . ALA A 1 94 ? 15.057 -2.327 -25.502 1.00 74.50 94 ALA A N 1
ATOM 754 C CA . ALA A 1 94 ? 14.343 -2.488 -26.769 1.00 74.50 94 ALA A CA 1
ATOM 755 C C . ALA A 1 94 ? 15.187 -2.057 -27.984 1.00 74.50 94 ALA A C 1
ATOM 757 O O . ALA A 1 94 ? 15.036 -2.622 -29.063 1.00 74.50 94 ALA A O 1
ATOM 758 N N . LEU A 1 95 ? 16.105 -1.101 -27.803 1.00 78.31 95 LEU A N 1
ATOM 759 C CA . LEU A 1 95 ? 16.993 -0.606 -28.862 1.00 78.31 95 LEU A CA 1
ATOM 760 C C . LEU A 1 95 ? 18.194 -1.528 -29.155 1.00 78.31 95 LEU A C 1
ATOM 762 O O . LEU A 1 95 ? 18.734 -1.473 -30.254 1.00 78.31 95 LEU A O 1
ATOM 766 N N . HIS A 1 96 ? 18.618 -2.372 -28.205 1.00 71.81 96 HIS A N 1
ATOM 767 C CA . HIS A 1 96 ? 19.878 -3.141 -28.274 1.00 71.81 96 HIS A CA 1
ATOM 768 C C . HIS A 1 96 ? 19.677 -4.676 -28.320 1.00 71.81 96 HIS A C 1
ATOM 770 O O . HIS A 1 96 ? 20.575 -5.426 -27.947 1.00 71.81 96 HIS A O 1
ATOM 776 N N . GLY A 1 97 ? 18.491 -5.153 -28.722 1.00 55.22 97 GLY A N 1
ATOM 777 C CA . GLY A 1 97 ? 17.997 -6.527 -28.528 1.00 55.22 97 GLY A CA 1
ATOM 778 C C . GLY A 1 97 ? 18.988 -7.680 -28.781 1.00 55.22 97 GLY A C 1
ATOM 779 O O . GLY A 1 97 ? 19.430 -7.905 -29.903 1.00 55.22 97 GLY A O 1
ATOM 780 N N . GLY A 1 98 ? 19.252 -8.474 -27.733 1.00 58.66 98 GLY A N 1
ATOM 781 C CA . GLY A 1 98 ? 20.014 -9.728 -27.783 1.00 58.66 98 GLY A CA 1
ATOM 782 C C . GLY A 1 98 ? 19.380 -10.834 -26.922 1.00 58.66 98 GLY A C 1
ATOM 783 O O . GLY A 1 98 ? 18.720 -10.555 -25.920 1.00 58.66 98 GLY A O 1
ATOM 784 N N . ALA A 1 99 ? 19.586 -12.097 -27.314 1.00 56.59 99 ALA A N 1
ATOM 785 C CA . ALA A 1 99 ? 18.901 -13.299 -26.805 1.00 56.59 99 ALA A CA 1
ATOM 786 C C . ALA A 1 99 ? 19.045 -13.576 -25.287 1.00 56.59 99 ALA A C 1
ATOM 788 O O . ALA A 1 99 ? 18.223 -14.286 -24.708 1.00 56.59 99 ALA A O 1
ATOM 789 N N . ASP A 1 100 ? 20.031 -12.969 -24.621 1.00 56.75 100 ASP A N 1
ATOM 790 C CA . ASP A 1 100 ? 20.339 -13.145 -23.190 1.00 56.75 100 ASP A CA 1
ATOM 791 C C . ASP A 1 100 ? 19.372 -12.376 -22.249 1.00 56.75 100 ASP A C 1
ATOM 7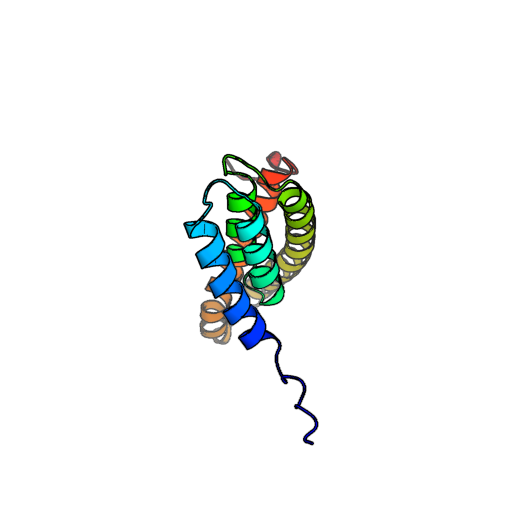93 O O . ASP A 1 100 ? 19.403 -12.506 -21.022 1.00 56.75 100 ASP A O 1
ATOM 797 N N . ALA A 1 101 ? 18.470 -11.566 -22.821 1.00 57.69 101 ALA A N 1
ATOM 798 C CA . ALA A 1 101 ? 17.512 -10.725 -22.099 1.00 57.69 101 ALA A CA 1
ATOM 799 C C . ALA A 1 101 ? 16.287 -11.486 -21.548 1.00 57.69 101 ALA A C 1
ATOM 801 O O . ALA A 1 101 ? 15.644 -11.020 -20.606 1.00 57.69 101 ALA A O 1
ATOM 802 N N . SER A 1 102 ? 15.966 -12.662 -22.098 1.00 55.81 102 SER A N 1
ATOM 803 C CA . SER A 1 102 ? 14.680 -13.349 -21.883 1.00 55.81 102 SER A CA 1
ATOM 804 C C . SER A 1 102 ? 14.473 -13.865 -20.444 1.00 55.81 102 SER A C 1
ATOM 806 O O . SER A 1 102 ? 13.423 -13.640 -19.839 1.00 55.81 102 SER A O 1
ATOM 808 N N . ALA A 1 103 ? 15.499 -14.467 -19.825 1.00 52.69 103 ALA A N 1
ATOM 809 C CA . ALA A 1 103 ? 15.397 -15.010 -18.463 1.00 52.69 103 ALA A CA 1
ATOM 810 C C . ALA A 1 103 ? 15.383 -13.921 -17.366 1.00 52.69 103 ALA A C 1
ATOM 812 O O . ALA A 1 103 ? 14.644 -14.035 -16.386 1.00 52.69 103 ALA A O 1
ATOM 813 N N . ARG A 1 104 ? 16.151 -12.829 -17.532 1.00 54.34 104 ARG A N 1
ATOM 814 C CA . ARG A 1 104 ? 16.111 -11.673 -16.609 1.00 54.34 104 ARG A CA 1
ATOM 815 C C . ARG A 1 104 ? 14.829 -10.855 -16.769 1.00 54.34 104 ARG A C 1
ATOM 817 O O . ARG A 1 104 ? 14.327 -10.330 -15.776 1.00 54.34 104 ARG A O 1
ATOM 824 N N . ALA A 1 105 ? 14.277 -10.785 -17.982 1.00 59.03 105 ALA A N 1
ATOM 825 C CA . ALA A 1 105 ? 12.997 -10.134 -18.242 1.00 59.03 105 ALA A CA 1
ATOM 826 C C . ALA A 1 105 ? 11.842 -10.819 -17.493 1.00 59.03 105 ALA A C 1
ATOM 828 O O . ALA A 1 105 ? 11.022 -10.128 -16.894 1.00 59.03 105 ALA A O 1
ATOM 829 N N . ALA A 1 106 ? 11.815 -12.157 -17.436 1.00 54.69 106 ALA A N 1
ATOM 830 C CA . ALA A 1 106 ? 10.771 -12.903 -16.728 1.00 54.69 106 ALA A CA 1
ATOM 831 C C . ALA A 1 106 ? 10.789 -12.680 -15.199 1.00 54.69 106 ALA A 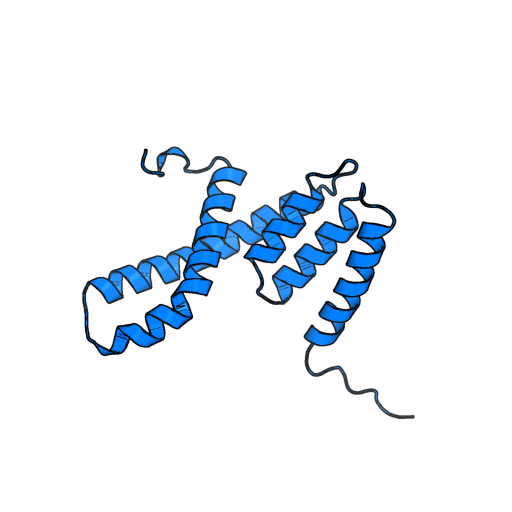C 1
ATOM 833 O O . ALA A 1 106 ? 9.739 -12.465 -14.596 1.00 54.69 106 ALA A O 1
ATOM 834 N N . ALA A 1 107 ? 11.970 -12.670 -14.566 1.00 56.34 107 ALA A N 1
ATOM 835 C CA . ALA A 1 107 ? 12.098 -12.409 -13.125 1.00 56.34 107 ALA A CA 1
ATOM 836 C C . ALA A 1 107 ? 11.802 -10.940 -12.755 1.00 56.34 107 ALA A C 1
ATOM 838 O O . ALA A 1 107 ? 11.228 -10.665 -11.700 1.00 56.34 107 ALA A O 1
ATOM 839 N N . GLY A 1 108 ? 12.151 -9.996 -13.636 1.00 65.38 108 GLY A N 1
ATOM 840 C CA . GLY A 1 108 ? 11.828 -8.576 -13.478 1.00 65.38 108 GLY A CA 1
ATOM 841 C C . GLY A 1 108 ? 10.351 -8.252 -13.715 1.00 65.38 108 GLY A C 1
ATOM 842 O O . GLY A 1 108 ? 9.840 -7.316 -13.099 1.00 65.38 108 GLY A O 1
ATOM 843 N N . ALA A 1 109 ? 9.645 -9.048 -14.527 1.00 71.19 109 ALA A N 1
ATOM 844 C CA . ALA A 1 109 ? 8.275 -8.769 -14.959 1.00 71.19 109 ALA A CA 1
ATOM 845 C C . ALA A 1 109 ? 7.292 -8.584 -13.792 1.00 71.19 109 ALA A C 1
ATOM 847 O O . ALA A 1 109 ? 6.530 -7.623 -13.787 1.00 71.19 109 ALA A O 1
ATOM 848 N N . ALA A 1 110 ? 7.329 -9.439 -12.764 1.00 71.94 110 ALA A N 1
ATOM 849 C CA . ALA A 1 110 ? 6.416 -9.317 -11.619 1.00 71.94 110 ALA A CA 1
ATOM 850 C C . ALA A 1 110 ? 6.672 -8.042 -10.787 1.00 71.94 110 ALA A C 1
ATOM 852 O O . ALA A 1 110 ? 5.734 -7.367 -10.346 1.00 71.94 110 ALA A O 1
ATOM 853 N N . SER A 1 111 ? 7.947 -7.686 -10.593 1.00 78.75 111 SER A N 1
ATOM 854 C CA . SER A 1 111 ? 8.322 -6.438 -9.919 1.00 78.75 111 SER A CA 1
ATOM 855 C C . SER A 1 111 ? 7.986 -5.203 -10.758 1.00 78.75 111 SER A C 1
ATOM 857 O O . SER A 1 111 ? 7.520 -4.208 -10.205 1.00 78.75 111 SER A O 1
ATOM 859 N N . ASP A 1 112 ? 8.135 -5.290 -12.082 1.00 85.19 112 ASP A N 1
ATOM 860 C CA . ASP A 1 112 ? 7.804 -4.219 -13.021 1.00 85.19 112 ASP A CA 1
ATOM 861 C C . ASP A 1 112 ? 6.286 -3.978 -13.062 1.00 85.19 112 ASP A C 1
ATOM 863 O O . ASP A 1 112 ? 5.828 -2.848 -12.897 1.00 85.19 112 ASP A O 1
ATOM 867 N N . VAL A 1 113 ? 5.481 -5.046 -13.126 1.00 88.75 113 VAL A N 1
ATOM 868 C CA . VAL A 1 113 ? 4.012 -4.969 -13.018 1.00 88.75 113 VAL A CA 1
ATOM 869 C C . VAL A 1 113 ? 3.589 -4.309 -11.707 1.00 88.75 113 VAL A C 1
ATOM 871 O O . VAL A 1 113 ? 2.742 -3.418 -11.716 1.00 88.75 113 VAL A O 1
ATOM 874 N N . SER A 1 114 ? 4.200 -4.693 -10.582 1.00 91.50 114 SER A N 1
ATOM 875 C CA . SER A 1 114 ? 3.885 -4.095 -9.277 1.00 91.50 114 SER A CA 1
ATOM 876 C C . SER A 1 114 ? 4.197 -2.597 -9.251 1.00 91.50 114 SER A C 1
ATOM 878 O O . SER A 1 114 ? 3.391 -1.805 -8.763 1.00 91.50 114 SER A O 1
ATOM 880 N N . ILE A 1 115 ? 5.339 -2.191 -9.810 1.00 92.06 115 ILE A N 1
ATOM 881 C CA . ILE A 1 115 ? 5.751 -0.784 -9.865 1.00 92.06 115 ILE A CA 1
ATOM 882 C C . ILE A 1 115 ? 4.818 0.022 -10.769 1.00 92.06 115 ILE A C 1
ATOM 884 O O . ILE A 1 115 ? 4.369 1.091 -10.359 1.00 92.06 115 ILE A O 1
ATOM 888 N N . ARG A 1 116 ? 4.468 -0.501 -11.949 1.00 92.12 116 ARG A N 1
ATOM 889 C CA . ARG A 1 116 ? 3.517 0.125 -12.883 1.00 92.12 116 ARG A CA 1
ATOM 890 C C . ARG A 1 116 ? 2.124 0.265 -12.285 1.00 92.12 116 ARG A C 1
ATOM 892 O O . ARG A 1 116 ? 1.511 1.322 -12.409 1.00 92.12 116 ARG A O 1
ATOM 899 N N . PHE A 1 117 ? 1.643 -0.769 -11.598 1.00 93.38 117 PHE A N 1
ATOM 900 C CA . PHE A 1 117 ? 0.347 -0.737 -10.927 1.00 93.38 117 PHE A CA 1
ATOM 901 C C . PHE A 1 117 ? 0.303 0.350 -9.849 1.00 93.38 117 PHE A C 1
ATOM 903 O O . PHE A 1 117 ? -0.637 1.146 -9.811 1.00 93.38 117 PHE A O 1
ATOM 910 N N . VAL A 1 118 ? 1.333 0.415 -8.996 1.00 95.00 118 VAL A N 1
ATOM 911 C CA . VAL A 1 118 ? 1.455 1.466 -7.974 1.00 95.00 118 VAL A CA 1
ATOM 912 C C . VAL A 1 118 ? 1.546 2.843 -8.632 1.00 95.00 118 VAL A C 1
ATOM 914 O O . VAL A 1 118 ? 0.897 3.779 -8.162 1.00 95.00 118 VAL A O 1
ATOM 917 N N . ARG A 1 119 ? 2.274 2.966 -9.750 1.00 94.31 119 ARG A N 1
ATOM 918 C CA . ARG A 1 119 ? 2.393 4.229 -10.481 1.00 94.31 119 ARG A CA 1
ATOM 919 C C . ARG A 1 119 ? 1.047 4.720 -11.002 1.00 94.31 119 ARG A C 1
ATOM 921 O O . ARG A 1 119 ? 0.726 5.890 -10.804 1.00 94.31 119 ARG A O 1
ATOM 928 N N . LEU A 1 120 ? 0.267 3.837 -11.625 1.00 92.94 120 LEU A N 1
ATOM 929 C CA . LEU A 1 120 ? -1.079 4.145 -12.112 1.00 92.94 120 LEU A CA 1
ATOM 930 C C . LEU A 1 120 ? -1.984 4.625 -10.971 1.00 92.94 120 LEU A C 1
ATOM 932 O O . LEU A 1 120 ? -2.652 5.646 -11.104 1.00 92.94 120 LEU A O 1
ATOM 936 N N . HIS A 1 121 ? -1.954 3.939 -9.827 1.00 92.69 121 HIS A N 1
ATOM 937 C CA . HIS A 1 121 ? -2.738 4.350 -8.660 1.00 92.69 121 HIS A CA 1
ATOM 938 C C . HIS A 1 121 ? -2.317 5.724 -8.136 1.00 92.69 121 HIS A C 1
ATOM 940 O O . HIS A 1 121 ? -3.187 6.502 -7.765 1.00 92.69 121 HIS A O 1
ATOM 946 N N . GLY A 1 122 ? -1.022 6.052 -8.158 1.00 92.88 122 GLY A N 1
ATOM 947 C CA . GLY A 1 122 ? -0.544 7.384 -7.784 1.00 92.88 122 GLY A CA 1
ATOM 948 C C . GLY A 1 122 ? -1.067 8.495 -8.696 1.00 92.88 122 GLY A C 1
ATOM 949 O O . GLY A 1 122 ? -1.520 9.523 -8.203 1.00 92.88 122 GLY A O 1
ATOM 950 N N . LEU A 1 123 ? -1.081 8.270 -10.015 1.00 91.50 123 LEU A N 1
ATOM 951 C CA . LEU A 1 123 ? -1.645 9.225 -10.983 1.00 91.50 123 LEU A CA 1
ATOM 952 C C . LEU A 1 123 ? -3.138 9.486 -10.724 1.00 91.50 123 LEU A C 1
ATOM 954 O O . LEU A 1 123 ? -3.581 10.635 -10.697 1.00 91.50 123 LEU A O 1
ATOM 958 N N . LEU A 1 124 ? -3.904 8.418 -10.483 1.00 89.81 124 LEU A N 1
ATOM 959 C CA . LEU A 1 124 ? -5.340 8.507 -10.204 1.00 89.81 124 LEU A CA 1
ATOM 960 C C . LEU A 1 124 ? -5.637 9.145 -8.840 1.00 89.81 124 LEU A C 1
ATOM 962 O O . LEU A 1 124 ? -6.621 9.870 -8.704 1.00 89.81 124 LEU A O 1
ATOM 966 N N . PHE A 1 125 ? -4.795 8.888 -7.837 1.00 85.69 125 PHE A N 1
ATOM 967 C CA . PHE A 1 125 ? -4.992 9.379 -6.473 1.00 85.69 125 PHE A CA 1
ATOM 968 C C . PHE A 1 125 ? -4.844 10.899 -6.361 1.00 85.69 125 PHE A C 1
ATOM 970 O O . PHE A 1 125 ? -5.651 11.540 -5.687 1.00 85.69 125 PHE A O 1
ATOM 977 N N . ASP A 1 126 ? -3.860 11.475 -7.056 1.00 71.56 126 ASP A N 1
ATOM 978 C CA . ASP A 1 126 ? -3.617 12.922 -7.050 1.00 71.56 126 ASP A CA 1
ATOM 979 C C . ASP A 1 126 ? -4.405 13.678 -8.128 1.00 71.56 126 ASP A C 1
ATOM 981 O O . ASP A 1 126 ? -4.398 14.908 -8.138 1.00 71.56 126 ASP A O 1
ATOM 985 N N . ARG A 1 127 ? -5.104 12.964 -9.027 1.00 65.94 127 ARG A N 1
ATOM 986 C CA . ARG A 1 127 ? -5.710 13.521 -10.255 1.00 65.94 127 ARG A CA 1
ATOM 987 C C . ARG A 1 127 ? -4.708 14.326 -11.100 1.00 65.94 127 ARG A C 1
ATOM 989 O O . ARG A 1 127 ? -5.084 15.284 -11.769 1.00 65.94 127 ARG A O 1
ATOM 996 N N . ILE A 1 128 ? -3.430 13.953 -11.068 1.00 56.84 128 ILE A N 1
ATOM 997 C CA . ILE A 1 128 ? -2.362 14.599 -11.841 1.00 56.84 128 ILE A CA 1
ATOM 998 C C . ILE A 1 128 ? -2.066 13.731 -13.069 1.00 56.84 128 ILE A C 1
ATOM 1000 O O . ILE A 1 128 ? -1.868 12.524 -12.942 1.00 56.84 128 ILE A O 1
ATOM 1004 N N . ASN A 1 129 ? -1.987 14.353 -14.251 1.00 47.72 129 ASN A N 1
ATOM 1005 C CA . ASN A 1 129 ? -1.679 13.710 -15.539 1.00 47.72 129 ASN A CA 1
ATOM 1006 C C . ASN A 1 129 ? -2.672 12.620 -15.988 1.00 47.72 129 ASN A C 1
ATOM 1008 O O . ASN A 1 129 ? -2.292 11.727 -16.744 1.00 47.72 129 ASN A O 1
ATOM 1012 N N . THR A 1 130 ? -3.944 12.679 -15.581 1.00 54.62 130 THR A N 1
ATOM 1013 C CA . THR A 1 130 ? -4.975 11.783 -16.144 1.00 54.62 130 THR A CA 1
ATOM 1014 C C . THR A 1 130 ? -5.132 11.953 -17.658 1.00 54.62 130 THR A C 1
ATOM 1016 O O . THR A 1 130 ? -5.499 11.004 -18.334 1.00 54.62 130 THR A O 1
ATOM 1019 N N . GLU A 1 131 ? -4.770 13.120 -18.197 1.00 55.09 131 GLU A N 1
ATOM 1020 C CA . GLU A 1 131 ? -4.760 13.423 -19.638 1.00 55.09 131 GLU A CA 1
ATOM 1021 C C . GLU A 1 131 ? -3.622 12.740 -20.425 1.00 55.09 131 GLU A C 1
ATOM 1023 O O . GLU A 1 131 ? -3.570 12.839 -21.644 1.00 55.09 131 GLU A O 1
ATOM 1028 N N . GLN A 1 132 ? -2.689 12.054 -19.752 1.00 54.66 132 GLN A N 1
ATOM 1029 C CA . GLN A 1 132 ? -1.577 11.331 -20.392 1.00 54.66 132 GLN A CA 1
ATOM 1030 C C . GLN A 1 132 ? -1.844 9.823 -20.545 1.00 54.66 132 GLN A C 1
ATOM 1032 O O . GLN A 1 132 ? -0.953 9.083 -20.968 1.00 54.66 132 GLN A O 1
ATOM 1037 N N . LEU A 1 133 ? -3.034 9.347 -20.169 1.00 44.50 133 LEU A N 1
ATOM 1038 C CA . LEU A 1 133 ? -3.448 7.958 -20.363 1.00 44.50 133 LEU A CA 1
ATOM 1039 C C . LEU A 1 133 ? -4.103 7.806 -21.751 1.00 44.50 133 LEU A C 1
ATOM 1041 O O . LEU A 1 133 ? -4.904 8.667 -22.111 1.00 44.50 133 LEU A O 1
ATOM 1045 N N . PRO A 1 134 ? -3.778 6.759 -22.537 1.00 45.84 134 PRO A N 1
ATOM 1046 C CA . PRO A 1 134 ? -4.482 6.485 -23.791 1.00 45.84 134 PRO A CA 1
ATOM 1047 C C . PRO A 1 134 ? -5.957 6.159 -23.515 1.00 45.84 134 PRO A C 1
ATOM 1049 O O . PRO A 1 134 ? -6.235 5.493 -22.514 1.00 45.84 134 PRO A O 1
ATOM 1052 N N . GLU A 1 135 ? -6.861 6.613 -24.394 1.00 43.25 135 GLU A N 1
ATOM 1053 C CA . GLU A 1 135 ? -8.272 6.180 -24.402 1.00 43.25 135 GLU A CA 1
ATOM 1054 C C . GLU A 1 135 ? -8.424 4.665 -24.602 1.00 43.25 135 GLU A C 1
ATOM 1056 O O . GLU A 1 135 ? -7.623 4.075 -25.370 1.00 43.25 135 GLU A O 1
#

Sequence (135 aa):
MALKERPTSARPLWERAMSYYRQAARVLPASGNPYNQMAVMAYHTNEELRAVYFYFRSLAVAMPFSTARENLLLLFEKNRSRYGFIAAAHASAALHGGADASARAAAGAASDVSIRFVRLHGLLFDRINTEQLPE

Radius of gyration: 18.62 Å; chains: 1; bounding box: 40×30×61 Å

pLDDT: mean 83.34, std 17.95, range [35.56, 98.69]